Protein AF-A0A7S1ZX80-F1 (afdb_monomer)

Foldseek 3Di:
DPCPPDDDDDDPPDDDDDPCPDPPHPDDQDPVNVVVVVVVVVVVVVVVVVVVCVVCVVDDDDDDPPPDDDDPCPDPPHPDDQDPVNVVVVVVVVVVVVVVVVVVVD

Secondary structure (DSSP, 8-state):
---TTS-----TT-----STTSTTSPPPP-HHHHHHHHHHHHHHHHHHHHHHHHH-TTSPP---TT-----SSSSTTSPPPP-HHHHHHHHHHHHHHHHHHHHTT-

pLDDT: mean 86.67, std 9.87, range [50.81, 98.31]

Radius of gyration: 40.13 Å; Cα contacts (8 Å, |Δi|>4): 8; chains: 1; bounding box: 90×48×91 Å

Organism: Trieres chinensis (NCBI:txid1514140)

Sequence (106 aa):
FAQPEKSVEVDPASFARNYFGRPSASAQEDEEDAEEREAILAEAKALKKLAVDFAHPERSVGVDATAFGRNYFSRPSAPAQEDEEDAEEREAILAEAKELKKLAVD

Solvent-accessible surface area (backbone atoms only — not comparable to full-atom values): 7031 Å² total; per-residue (Å²): 140,90,64,89,84,60,79,82,85,73,62,91,84,64,73,80,83,68,68,74,83,38,96,84,37,74,85,73,83,49,73,65,58,49,51,52,50,52,51,53,52,52,49,52,51,52,51,53,50,51,53,50,51,69,76,38,72,85,56,81,80,90,70,63,97,80,70,72,82,83,68,70,72,82,37,94,86,35,73,86,71,83,47,73,66,59,48,52,51,51,50,51,53,54,51,52,52,53,52,52,53,52,65,76,73,110

Mean predicted aligned error: 16.09 Å

Structure (mmCIF, N/CA/C/O backbone):
data_AF-A0A7S1ZX80-F1
#
_entry.id   AF-A0A7S1ZX80-F1
#
loop_
_atom_site.group_PDB
_atom_site.id
_atom_site.type_symbol
_atom_site.label_atom_id
_atom_site.label_alt_id
_atom_site.label_comp_id
_atom_site.label_asym_id
_atom_site.label_entity_id
_atom_site.label_seq_id
_atom_site.pdbx_PDB_ins_code
_atom_site.Cartn_x
_atom_site.Cartn_y
_atom_site.Cartn_z
_atom_site.occupancy
_atom_site.B_iso_or_equiv
_atom_site.auth_seq_id
_atom_site.auth_comp_id
_atom_site.auth_asym_id
_atom_site.auth_atom_id
_atom_site.pdbx_PDB_model_num
ATOM 1 N N . PHE A 1 1 ? 32.648 -32.552 -43.113 1.00 50.81 1 PHE A N 1
ATOM 2 C CA . PHE A 1 1 ? 33.476 -32.390 -41.902 1.00 50.81 1 PHE A CA 1
ATOM 3 C C . PHE A 1 1 ? 34.449 -33.554 -41.822 1.00 50.81 1 PHE A C 1
ATOM 5 O O . PHE A 1 1 ? 34.035 -34.625 -41.414 1.00 50.81 1 PHE A O 1
ATOM 12 N N . ALA A 1 2 ? 35.685 -33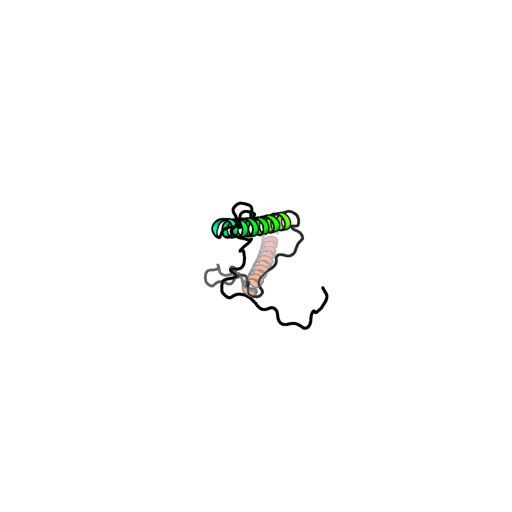.402 -42.310 1.00 60.94 2 ALA A N 1
ATOM 13 C CA . ALA A 1 2 ? 36.602 -34.541 -42.463 1.00 60.94 2 ALA A CA 1
ATOM 14 C C . ALA A 1 2 ? 37.813 -34.531 -41.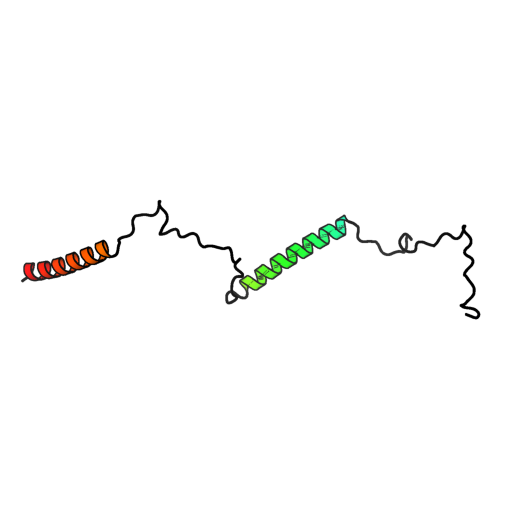510 1.00 60.94 2 ALA A C 1
ATOM 16 O O . ALA A 1 2 ? 38.497 -35.542 -41.441 1.00 60.94 2 ALA A O 1
ATOM 17 N N . GLN A 1 3 ? 38.087 -33.442 -40.774 1.00 67.19 3 GLN A N 1
ATOM 18 C CA . GLN A 1 3 ? 39.196 -33.349 -39.804 1.00 67.19 3 GLN A CA 1
ATOM 19 C C . GLN A 1 3 ? 38.861 -32.324 -38.697 1.00 67.19 3 GLN A C 1
ATOM 21 O O . GLN A 1 3 ? 39.280 -31.174 -38.799 1.00 67.19 3 GLN A O 1
ATOM 26 N N . PRO A 1 4 ? 38.073 -32.695 -37.670 1.00 75.25 4 PRO A N 1
ATOM 27 C CA . PRO A 1 4 ? 37.694 -31.779 -36.585 1.00 75.25 4 PRO A CA 1
ATOM 28 C C . PRO A 1 4 ? 38.866 -31.397 -35.662 1.00 75.25 4 PRO A C 1
ATOM 30 O O . PRO A 1 4 ? 38.753 -30.443 -34.905 1.00 75.25 4 PRO A O 1
ATOM 33 N N . GLU A 1 5 ? 39.984 -32.123 -35.733 1.00 81.94 5 GLU A N 1
ATOM 34 C CA . GLU A 1 5 ? 41.168 -31.932 -34.881 1.00 81.94 5 GLU A CA 1
ATOM 35 C C . GLU A 1 5 ? 42.135 -30.852 -35.393 1.00 81.94 5 GLU A C 1
ATOM 37 O O . GLU A 1 5 ? 43.052 -30.453 -34.679 1.00 81.94 5 GLU A O 1
ATOM 42 N N . LYS A 1 6 ? 41.959 -30.359 -36.628 1.00 77.88 6 LYS A N 1
ATOM 43 C CA . LYS A 1 6 ? 42.774 -29.251 -37.143 1.00 77.88 6 LYS A CA 1
ATOM 44 C C . LYS A 1 6 ? 42.318 -27.932 -36.528 1.00 77.88 6 LYS A C 1
ATOM 46 O O . LYS A 1 6 ? 41.140 -27.590 -36.595 1.00 77.88 6 LYS A O 1
ATOM 51 N N . SER A 1 7 ? 43.271 -27.170 -35.993 1.00 75.88 7 SER A N 1
ATOM 52 C CA . SER A 1 7 ? 43.047 -25.790 -35.567 1.00 75.88 7 SER A CA 1
ATOM 53 C C . SER A 1 7 ? 42.525 -24.958 -36.735 1.00 75.88 7 SER A C 1
ATOM 55 O O . SER A 1 7 ? 43.069 -25.017 -37.839 1.00 75.88 7 SER A O 1
ATOM 57 N N . VAL A 1 8 ? 41.478 -24.174 -36.489 1.00 74.88 8 VAL A N 1
ATOM 58 C CA . VAL A 1 8 ? 40.971 -23.218 -37.473 1.00 74.88 8 VAL A CA 1
ATOM 59 C C . VAL A 1 8 ? 41.974 -22.072 -37.571 1.00 74.88 8 VAL A C 1
ATOM 61 O O . VAL A 1 8 ? 42.133 -21.304 -36.625 1.00 74.88 8 VAL A O 1
ATOM 64 N N . GLU A 1 9 ? 42.665 -21.967 -38.703 1.00 74.50 9 GLU A N 1
ATOM 65 C CA . GLU A 1 9 ? 43.454 -20.782 -39.035 1.00 74.50 9 GLU A CA 1
ATOM 66 C C . GLU A 1 9 ? 42.483 -19.647 -39.378 1.00 74.50 9 GLU A C 1
ATOM 68 O O . GLU A 1 9 ? 41.760 -19.709 -40.373 1.00 74.50 9 GLU A O 1
ATOM 73 N N . VAL A 1 10 ? 42.415 -18.634 -38.514 1.00 73.50 10 VAL A N 1
ATOM 74 C CA . VAL A 1 10 ? 41.586 -17.444 -38.730 1.00 73.50 10 VAL A CA 1
ATOM 75 C C . VAL A 1 10 ? 42.491 -16.329 -39.240 1.00 73.50 10 VAL A C 1
ATOM 77 O O . VAL A 1 10 ? 43.422 -15.922 -38.548 1.00 73.50 10 VAL A O 1
ATOM 80 N N . ASP A 1 11 ? 42.223 -15.841 -40.451 1.00 77.50 11 ASP A N 1
ATOM 81 C CA . ASP A 1 11 ? 42.892 -14.658 -40.998 1.00 77.50 11 ASP A CA 1
ATOM 82 C C . ASP A 1 11 ? 42.578 -13.447 -40.095 1.00 77.50 11 ASP A C 1
ATOM 84 O O . ASP A 1 11 ? 41.396 -13.196 -39.844 1.00 77.50 11 ASP A O 1
ATOM 88 N N . PRO A 1 12 ? 43.572 -12.685 -39.599 1.00 70.50 12 PRO A N 1
ATOM 89 C CA . PRO A 1 12 ? 43.337 -11.493 -38.780 1.00 70.50 12 PRO A CA 1
ATOM 90 C C . PRO A 1 12 ? 42.525 -10.393 -39.489 1.00 70.50 12 PRO A C 1
ATOM 92 O O . PRO A 1 12 ? 41.989 -9.517 -38.814 1.00 70.50 12 PRO A O 1
ATOM 95 N N . ALA A 1 13 ? 42.391 -10.434 -40.820 1.00 77.19 13 ALA A N 1
ATOM 96 C CA . ALA A 1 13 ? 41.472 -9.585 -41.584 1.00 77.19 13 ALA A CA 1
ATOM 97 C C . ALA A 1 13 ? 40.026 -10.131 -41.642 1.00 77.19 13 ALA A C 1
ATOM 99 O O . ALA A 1 13 ? 39.143 -9.507 -42.238 1.00 77.19 13 ALA A O 1
ATOM 100 N N . SER A 1 14 ? 39.752 -11.282 -41.017 1.00 72.56 14 SER A N 1
ATOM 101 C CA . SER A 1 14 ? 38.410 -11.855 -40.890 1.00 72.56 14 SER A CA 1
ATOM 102 C C . SER A 1 14 ? 37.595 -11.072 -39.868 1.00 72.56 14 SER A C 1
ATOM 104 O O . SER A 1 14 ? 37.539 -11.407 -38.685 1.00 72.56 14 SER A O 1
ATOM 106 N N . PHE A 1 15 ? 36.907 -10.032 -40.326 1.00 74.12 15 PHE A N 1
ATOM 107 C CA . PHE A 1 15 ? 35.903 -9.358 -39.513 1.00 74.12 15 PHE A CA 1
ATOM 108 C C . PHE A 1 15 ? 34.646 -10.231 -39.425 1.00 74.12 15 PHE A C 1
ATOM 110 O O . PHE A 1 15 ? 34.044 -10.593 -40.441 1.00 74.12 15 PHE A O 1
ATOM 117 N N . ALA A 1 16 ? 34.232 -10.572 -38.205 1.00 72.25 16 ALA A N 1
ATOM 118 C CA . ALA A 1 16 ? 32.966 -11.253 -37.983 1.00 72.25 16 ALA A CA 1
ATOM 119 C C . ALA A 1 16 ? 31.812 -10.370 -38.483 1.00 72.25 16 ALA A C 1
ATOM 121 O O . ALA A 1 16 ? 31.731 -9.182 -38.167 1.00 72.25 16 ALA A O 1
ATOM 122 N N . ARG A 1 17 ? 30.891 -10.949 -39.260 1.00 74.94 17 ARG A N 1
ATOM 123 C CA . ARG A 1 17 ? 29.656 -10.253 -39.631 1.00 74.94 17 ARG A CA 1
ATOM 124 C C . ARG A 1 17 ? 28.785 -10.099 -38.389 1.00 74.94 17 ARG A C 1
ATOM 126 O O . ARG A 1 17 ? 28.308 -11.093 -37.848 1.00 74.94 17 ARG A O 1
ATOM 133 N N . ASN A 1 18 ? 28.559 -8.861 -37.956 1.00 75.75 18 ASN A N 1
ATOM 134 C CA . ASN A 1 18 ? 27.553 -8.570 -36.944 1.00 75.75 18 ASN A CA 1
ATOM 135 C C . ASN A 1 18 ? 26.164 -8.656 -37.598 1.00 75.75 18 ASN A C 1
ATOM 137 O O . ASN A 1 18 ? 25.798 -7.815 -38.419 1.00 75.75 18 ASN A O 1
ATOM 141 N N . TYR A 1 19 ? 25.417 -9.711 -37.275 1.00 76.06 19 TYR A N 1
ATOM 142 C CA . TYR A 1 19 ? 24.069 -9.935 -37.805 1.00 76.06 19 TYR A CA 1
ATOM 143 C C . TYR A 1 19 ? 22.992 -9.108 -37.087 1.00 76.06 19 TYR A C 1
ATOM 145 O O . TYR A 1 19 ? 21.906 -8.946 -37.635 1.00 76.06 19 TYR A O 1
ATOM 153 N N . PHE A 1 20 ? 23.293 -8.566 -35.903 1.00 76.00 20 PHE A N 1
ATOM 154 C CA . PHE A 1 20 ? 22.349 -7.813 -35.073 1.00 76.00 20 PHE A CA 1
ATOM 155 C C . PHE A 1 20 ? 22.193 -6.353 -35.523 1.00 76.00 20 PHE A C 1
ATOM 157 O O . PHE A 1 20 ? 21.112 -5.801 -35.402 1.00 76.00 20 PHE A O 1
ATOM 164 N N . GLY A 1 21 ? 23.230 -5.748 -36.111 1.00 72.50 21 GLY A N 1
ATOM 165 C CA . GLY A 1 21 ? 23.194 -4.367 -36.618 1.00 72.50 21 GLY A CA 1
ATOM 166 C C . GLY A 1 21 ? 22.828 -4.219 -38.103 1.00 72.50 21 GLY A C 1
ATOM 167 O O . GLY A 1 21 ? 23.040 -3.155 -38.683 1.00 72.50 21 GLY A O 1
ATOM 168 N N . ARG A 1 22 ? 22.362 -5.281 -38.777 1.00 82.25 22 ARG A N 1
ATOM 169 C CA . ARG A 1 22 ? 22.024 -5.223 -40.214 1.00 82.25 22 ARG A CA 1
ATOM 170 C C . ARG A 1 22 ? 20.669 -4.519 -40.414 1.00 82.25 22 ARG A C 1
ATOM 172 O O . ARG A 1 22 ? 19.767 -4.784 -39.636 1.00 82.25 22 ARG A O 1
ATOM 179 N N . PRO A 1 23 ? 20.433 -3.768 -41.511 1.00 78.12 23 PRO A N 1
ATOM 180 C CA . PRO A 1 23 ? 19.126 -3.142 -41.785 1.00 78.12 23 PRO A CA 1
ATOM 181 C C . PRO A 1 23 ? 17.920 -4.095 -41.865 1.00 78.12 23 PRO A C 1
ATOM 183 O O . PRO A 1 23 ? 16.782 -3.652 -41.848 1.00 78.12 23 PRO A O 1
ATOM 186 N N . SER A 1 24 ? 18.161 -5.400 -42.018 1.00 80.88 24 SER A N 1
ATOM 187 C CA . SER A 1 24 ? 17.120 -6.434 -42.005 1.00 80.88 24 SER A CA 1
ATOM 188 C C . SER A 1 24 ? 16.941 -7.103 -40.642 1.00 80.88 24 SER A C 1
ATOM 190 O O . SER A 1 24 ? 16.182 -8.065 -40.550 1.00 80.88 24 SER A O 1
ATOM 192 N N . ALA A 1 25 ? 17.741 -6.729 -39.644 1.00 82.31 25 ALA A N 1
ATOM 193 C CA . ALA A 1 25 ? 17.566 -7.215 -38.288 1.00 82.31 25 ALA A CA 1
ATOM 194 C C . ALA A 1 25 ? 16.259 -6.644 -37.732 1.00 82.31 25 ALA A C 1
ATOM 196 O O . ALA A 1 25 ? 15.813 -5.570 -38.142 1.00 82.31 25 ALA A O 1
ATOM 197 N N . SER A 1 26 ? 15.623 -7.382 -36.827 1.00 80.06 26 SER A N 1
ATOM 198 C CA . SER A 1 26 ? 14.496 -6.848 -36.068 1.00 80.06 26 SER A CA 1
ATOM 199 C C . SER A 1 26 ? 14.941 -5.601 -35.310 1.00 80.06 26 SER A C 1
ATOM 201 O O . SER A 1 26 ? 16.066 -5.570 -34.806 1.00 80.06 26 SER A O 1
ATOM 203 N N . ALA A 1 27 ? 14.053 -4.613 -35.201 1.00 79.69 27 ALA A N 1
ATOM 204 C CA . ALA A 1 27 ? 14.265 -3.497 -34.291 1.00 79.69 27 ALA A CA 1
ATOM 205 C C . ALA A 1 27 ? 14.567 -4.048 -32.889 1.00 79.69 27 ALA A C 1
ATOM 207 O O . ALA A 1 27 ? 13.911 -4.991 -32.434 1.00 79.69 27 ALA A O 1
ATOM 208 N N . GLN A 1 28 ? 15.615 -3.522 -32.264 1.00 81.38 28 GLN A N 1
ATOM 209 C CA . GLN A 1 28 ? 15.910 -3.807 -30.867 1.00 81.38 28 GLN A CA 1
ATOM 210 C C . GLN A 1 28 ? 15.066 -2.852 -30.026 1.00 81.38 28 GLN A C 1
ATOM 212 O O . GLN A 1 28 ? 14.948 -1.688 -30.397 1.00 81.38 28 GLN A O 1
ATOM 217 N N . GLU A 1 29 ? 14.477 -3.368 -28.947 1.00 83.50 29 GLU A N 1
ATOM 218 C CA . GLU A 1 29 ? 13.875 -2.545 -27.892 1.00 83.50 29 GLU A CA 1
ATOM 219 C C . GLU A 1 29 ? 14.972 -1.596 -27.401 1.00 83.50 29 GLU A C 1
ATOM 221 O O . GLU A 1 29 ? 16.074 -2.053 -27.062 1.00 83.50 29 GLU A O 1
ATOM 226 N N . ASP A 1 30 ? 14.720 -0.295 -27.484 1.00 88.06 30 ASP A N 1
ATOM 227 C CA . ASP A 1 30 ? 15.625 0.689 -26.914 1.00 88.06 30 ASP A CA 1
ATOM 228 C C . ASP A 1 30 ? 15.354 0.854 -25.411 1.00 88.06 30 ASP A C 1
ATOM 230 O O . ASP A 1 30 ? 14.510 0.177 -24.819 1.00 88.06 30 ASP A O 1
ATOM 234 N N . GLU A 1 31 ? 16.168 1.678 -24.757 1.00 91.38 31 GLU A N 1
ATOM 235 C CA . GLU A 1 31 ? 16.067 1.889 -23.312 1.00 91.38 31 GLU A CA 1
ATOM 236 C C . GLU A 1 31 ? 14.732 2.548 -22.929 1.00 91.38 31 GLU A C 1
ATOM 238 O O . GLU A 1 31 ? 14.157 2.191 -21.905 1.00 91.38 31 GLU A O 1
ATOM 243 N N . GLU A 1 32 ? 14.194 3.423 -23.784 1.00 93.38 32 GLU A N 1
ATOM 244 C CA . GLU A 1 32 ? 12.914 4.104 -23.565 1.00 93.38 32 GLU A CA 1
ATOM 245 C C . GLU A 1 32 ? 11.743 3.113 -23.658 1.00 93.38 32 GLU A C 1
ATOM 247 O O . GLU A 1 32 ? 10.940 3.026 -22.727 1.00 93.38 32 GLU A O 1
ATOM 252 N N . ASP A 1 33 ? 11.699 2.281 -24.705 1.00 93.62 33 ASP A N 1
ATOM 253 C CA . ASP A 1 33 ? 10.701 1.214 -24.856 1.00 93.62 33 ASP A CA 1
ATOM 254 C C . ASP A 1 33 ? 10.740 0.230 -23.669 1.00 93.62 33 ASP A C 1
ATOM 256 O O . ASP A 1 33 ? 9.698 -0.217 -23.169 1.00 93.62 33 ASP A O 1
ATOM 260 N N . ALA A 1 34 ? 11.943 -0.114 -23.193 1.00 94.06 34 ALA A N 1
ATOM 261 C CA . ALA A 1 34 ? 12.122 -1.007 -22.053 1.00 94.06 34 ALA A CA 1
ATOM 262 C C . ALA A 1 34 ? 11.593 -0.382 -20.749 1.00 94.06 34 ALA A C 1
ATOM 264 O O . ALA A 1 34 ? 10.862 -1.044 -20.003 1.00 94.06 34 ALA A O 1
ATOM 265 N N . GLU A 1 35 ? 11.913 0.887 -20.488 1.00 95.81 35 GLU A N 1
ATOM 266 C CA . GLU A 1 35 ? 11.427 1.635 -19.323 1.00 95.81 35 GLU A CA 1
ATOM 267 C C . GLU A 1 35 ? 9.900 1.797 -19.342 1.00 95.81 35 GLU A C 1
ATOM 269 O O . GLU A 1 35 ? 9.231 1.525 -18.336 1.00 95.81 35 GLU A O 1
ATOM 274 N N . GLU A 1 36 ? 9.317 2.168 -20.487 1.00 96.75 36 GLU A N 1
ATOM 275 C CA . GLU A 1 36 ? 7.864 2.281 -20.643 1.00 96.75 36 GLU A CA 1
ATOM 276 C C . GLU A 1 36 ? 7.170 0.944 -20.373 1.00 96.75 36 GLU A C 1
ATOM 278 O O . GLU A 1 36 ? 6.170 0.869 -19.647 1.00 96.75 36 GLU A O 1
ATOM 283 N N . ARG A 1 37 ? 7.720 -0.149 -20.904 1.00 96.06 37 ARG A N 1
ATOM 284 C CA . ARG A 1 37 ? 7.185 -1.489 -20.675 1.00 96.06 37 ARG A CA 1
ATOM 285 C C . ARG A 1 37 ? 7.258 -1.891 -19.206 1.00 96.06 37 ARG A C 1
ATOM 287 O O . ARG A 1 37 ? 6.307 -2.497 -18.697 1.00 96.06 37 ARG A O 1
ATOM 294 N N . GLU A 1 38 ? 8.351 -1.583 -18.514 1.00 97.19 38 GLU A N 1
ATOM 295 C CA . GLU A 1 38 ? 8.462 -1.828 -17.076 1.00 97.19 38 GLU A CA 1
ATOM 296 C C . GLU A 1 38 ? 7.410 -1.042 -16.287 1.00 97.19 38 GLU A C 1
ATOM 298 O O . GLU A 1 38 ? 6.732 -1.623 -15.428 1.00 97.19 38 GLU A O 1
ATOM 303 N N . ALA A 1 39 ? 7.205 0.234 -16.623 1.00 97.56 39 ALA A N 1
ATOM 304 C CA . ALA A 1 39 ? 6.196 1.084 -16.000 1.00 97.56 39 ALA A CA 1
ATOM 305 C C . ALA A 1 39 ? 4.773 0.532 -16.206 1.00 97.56 39 ALA A C 1
ATOM 307 O O . ALA A 1 39 ? 4.030 0.349 -15.235 1.00 97.56 39 ALA A O 1
ATOM 308 N N . ILE A 1 40 ? 4.418 0.163 -17.441 1.00 98.06 40 ILE A N 1
ATOM 309 C CA . ILE A 1 40 ? 3.112 -0.428 -17.778 1.00 98.06 40 ILE A CA 1
ATOM 310 C C . ILE A 1 40 ? 2.890 -1.736 -17.009 1.00 98.06 40 ILE A C 1
ATOM 312 O O . ILE A 1 40 ? 1.808 -1.987 -16.471 1.00 98.06 40 ILE A O 1
ATOM 316 N N . LEU A 1 41 ? 3.910 -2.595 -16.922 1.00 97.94 41 LEU A N 1
ATOM 317 C CA . LEU A 1 41 ? 3.804 -3.858 -16.191 1.00 97.94 41 LEU A CA 1
ATOM 318 C C . LEU A 1 41 ? 3.674 -3.647 -14.679 1.00 97.94 41 LEU A C 1
ATOM 320 O O . LEU A 1 41 ? 2.976 -4.425 -14.016 1.00 97.94 41 LEU A O 1
ATOM 324 N N . ALA A 1 42 ? 4.328 -2.628 -14.120 1.00 98.12 42 ALA A N 1
ATOM 325 C CA . ALA A 1 42 ? 4.172 -2.255 -12.719 1.00 98.12 42 ALA A CA 1
ATOM 326 C C . ALA A 1 42 ? 2.740 -1.776 -12.431 1.00 98.12 42 ALA A C 1
ATOM 328 O O . ALA A 1 42 ? 2.107 -2.260 -11.486 1.00 98.12 42 ALA A O 1
ATOM 329 N N . GLU A 1 43 ? 2.192 -0.914 -13.287 1.00 98.31 43 GLU A N 1
ATOM 330 C CA . GLU A 1 43 ? 0.817 -0.429 -13.173 1.00 98.31 43 GLU A CA 1
ATOM 331 C C . GLU A 1 43 ? -0.202 -1.570 -13.311 1.00 98.31 43 GLU A C 1
ATOM 333 O O . GLU A 1 43 ? -1.082 -1.734 -12.461 1.00 98.31 43 GLU A O 1
ATOM 338 N N . ALA A 1 44 ? -0.046 -2.438 -14.313 1.00 98.12 44 ALA A N 1
ATOM 339 C CA . ALA A 1 44 ? -0.948 -3.566 -14.530 1.00 98.12 44 ALA A CA 1
ATOM 340 C C . ALA A 1 44 ? -0.980 -4.526 -13.327 1.00 98.12 44 ALA A C 1
ATOM 342 O O . ALA A 1 44 ? -2.039 -5.051 -12.970 1.00 98.12 44 ALA A O 1
ATOM 343 N N . LYS A 1 45 ? 0.163 -4.741 -12.658 1.00 97.69 45 LYS A N 1
ATOM 344 C CA . LYS A 1 45 ? 0.226 -5.521 -11.409 1.00 97.69 45 LYS A CA 1
ATOM 345 C C . LYS A 1 45 ? -0.543 -4.839 -10.278 1.00 97.69 45 LYS A C 1
ATOM 347 O O . LYS A 1 45 ? -1.276 -5.526 -9.563 1.00 97.69 45 LYS A O 1
ATOM 352 N N . ALA A 1 46 ? -0.401 -3.523 -10.121 1.00 96.44 46 ALA A N 1
ATOM 353 C CA . ALA A 1 46 ? -1.115 -2.759 -9.100 1.00 96.44 46 ALA A CA 1
ATOM 354 C C . ALA A 1 46 ? -2.637 -2.799 -9.324 1.00 96.44 46 ALA A C 1
ATOM 356 O O . ALA A 1 46 ? -3.388 -3.124 -8.402 1.00 96.44 46 ALA A O 1
ATOM 357 N N . LEU A 1 47 ? -3.088 -2.574 -10.561 1.00 97.50 47 LEU A N 1
ATOM 358 C CA . LEU A 1 47 ? -4.504 -2.642 -10.933 1.00 97.50 47 LEU A CA 1
ATOM 359 C C . LEU A 1 47 ? -5.080 -4.046 -10.744 1.00 97.50 47 LEU A C 1
ATOM 361 O O . LEU A 1 47 ? -6.169 -4.203 -10.193 1.00 97.50 47 LEU A O 1
ATOM 365 N N . LYS A 1 48 ? -4.332 -5.083 -11.137 1.00 96.56 48 LYS A N 1
ATOM 366 C CA . LYS A 1 48 ? -4.740 -6.475 -10.922 1.00 96.56 48 LYS A CA 1
ATOM 367 C C . LYS A 1 48 ? -4.905 -6.792 -9.439 1.00 96.56 48 LYS A C 1
ATOM 369 O O . LYS A 1 48 ? -5.860 -7.473 -9.078 1.00 96.56 48 LYS A O 1
ATOM 374 N N . LYS A 1 49 ? -3.996 -6.310 -8.585 1.00 94.12 49 LYS A N 1
ATOM 375 C CA . LYS A 1 49 ? -4.111 -6.478 -7.133 1.00 94.12 49 LYS A CA 1
ATOM 376 C C . LYS A 1 49 ? -5.390 -5.823 -6.610 1.00 94.12 49 LYS A C 1
ATOM 378 O O . LYS A 1 49 ? -6.173 -6.497 -5.955 1.00 94.12 49 LYS A O 1
ATOM 383 N N . L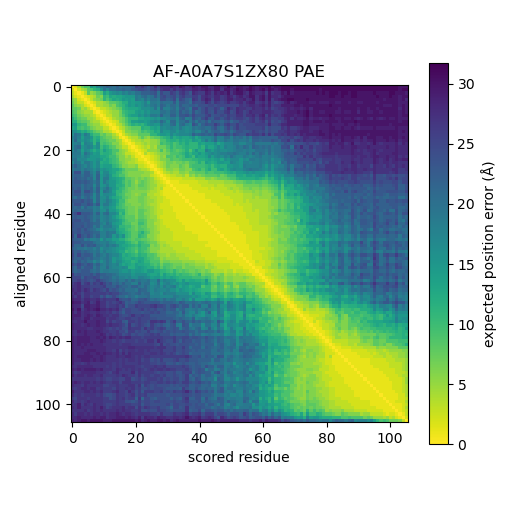EU A 1 50 ? -5.645 -4.567 -6.976 1.00 93.31 50 LEU A N 1
ATOM 384 C CA . LEU A 1 50 ? -6.842 -3.842 -6.542 1.00 93.31 50 LEU A CA 1
ATOM 385 C C . LEU A 1 50 ? -8.132 -4.532 -6.999 1.00 93.31 50 LEU A C 1
ATOM 387 O O . LEU A 1 50 ? -9.050 -4.704 -6.204 1.00 93.31 50 LEU A O 1
ATOM 391 N N . ALA A 1 51 ? -8.193 -4.976 -8.256 1.00 95.75 51 ALA A N 1
ATOM 392 C CA . ALA A 1 51 ? -9.344 -5.709 -8.777 1.00 95.75 51 ALA A CA 1
ATOM 393 C C . ALA A 1 51 ? -9.612 -7.001 -7.987 1.00 95.75 51 ALA A C 1
ATOM 395 O O . ALA A 1 51 ? -10.760 -7.315 -7.686 1.00 95.75 51 ALA A O 1
ATOM 396 N N . VAL A 1 52 ? -8.556 -7.733 -7.626 1.00 94.69 52 VAL A N 1
ATOM 397 C CA . VAL A 1 52 ? -8.656 -8.951 -6.817 1.00 94.69 52 VAL A CA 1
ATOM 398 C C . VAL A 1 52 ? -9.104 -8.645 -5.389 1.00 94.69 52 VAL A C 1
ATOM 400 O O . VAL A 1 52 ? -9.987 -9.335 -4.888 1.00 94.69 52 VAL A O 1
ATOM 403 N N . ASP A 1 53 ? -8.527 -7.627 -4.752 1.00 92.19 53 ASP A N 1
ATOM 404 C CA . ASP A 1 53 ? -8.877 -7.222 -3.386 1.00 92.19 53 ASP A CA 1
ATOM 405 C C . ASP A 1 53 ? -10.341 -6.751 -3.314 1.00 92.19 53 ASP A C 1
ATOM 407 O O . ASP A 1 53 ? -11.056 -7.073 -2.369 1.00 92.19 53 ASP A O 1
ATOM 411 N N . PHE A 1 54 ? -10.820 -6.048 -4.346 1.00 93.62 54 PHE A N 1
ATOM 412 C CA . PHE A 1 54 ? -12.210 -5.601 -4.432 1.00 93.62 54 PHE A CA 1
ATOM 413 C C . PHE A 1 54 ? -13.192 -6.744 -4.724 1.00 93.62 54 PHE A C 1
ATOM 415 O O . PHE A 1 54 ? -14.288 -6.773 -4.168 1.00 93.62 54 PHE A O 1
ATOM 422 N N . ALA A 1 55 ? -12.819 -7.689 -5.592 1.00 96.69 55 ALA A N 1
ATOM 423 C CA . ALA A 1 55 ? -13.665 -8.834 -5.932 1.00 96.69 55 ALA A CA 1
ATOM 424 C C . ALA A 1 55 ? -13.776 -9.863 -4.794 1.00 96.69 55 ALA A C 1
ATOM 426 O O . ALA A 1 55 ? -14.745 -10.619 -4.761 1.00 96.69 55 ALA A O 1
ATOM 427 N N . HIS A 1 56 ? -12.797 -9.889 -3.885 1.00 94.50 56 HIS A N 1
ATOM 428 C CA . HIS A 1 56 ? -12.691 -10.866 -2.802 1.00 94.50 56 HIS A CA 1
ATOM 429 C C . HIS A 1 56 ? -12.500 -10.188 -1.437 1.00 94.50 56 HIS A C 1
ATOM 431 O O . HIS A 1 56 ? -11.425 -10.313 -0.839 1.00 94.50 56 HIS A O 1
ATOM 437 N N . PRO A 1 57 ? -13.522 -9.488 -0.907 1.00 91.69 57 PRO A N 1
ATOM 438 C CA . PRO A 1 57 ? -13.443 -8.848 0.407 1.00 91.69 57 PRO A CA 1
ATOM 439 C C . PRO A 1 57 ? -13.227 -9.846 1.558 1.00 91.69 57 PRO A C 1
ATOM 441 O O . PRO A 1 57 ? -12.797 -9.456 2.639 1.00 91.69 57 PRO A O 1
ATOM 444 N N . GLU A 1 58 ? -13.509 -11.134 1.343 1.00 94.88 58 GLU A N 1
ATOM 445 C CA . GLU A 1 58 ? -13.261 -12.218 2.296 1.00 94.88 58 GLU A CA 1
ATOM 446 C C . GLU A 1 58 ? -11.776 -12.552 2.485 1.00 94.88 58 GLU A C 1
ATOM 448 O O . GLU A 1 58 ? -11.413 -13.258 3.430 1.00 94.88 58 GLU A O 1
ATOM 453 N N . ARG A 1 59 ? -10.898 -12.086 1.590 1.00 88.31 59 ARG A N 1
ATOM 454 C CA . ARG A 1 59 ? -9.462 -12.324 1.723 1.00 88.31 59 ARG A CA 1
ATOM 455 C C . ARG A 1 59 ? -8.889 -11.508 2.873 1.00 88.31 59 ARG A C 1
ATOM 457 O O . ARG A 1 59 ? -9.168 -10.326 3.038 1.00 88.31 59 ARG A O 1
ATOM 464 N N . SER A 1 60 ? -8.013 -12.146 3.643 1.00 84.56 60 SER A N 1
ATOM 465 C CA . SER A 1 60 ? -7.254 -11.470 4.690 1.00 84.56 60 SER A CA 1
ATOM 466 C C . SER A 1 60 ? -6.390 -10.364 4.091 1.00 84.56 60 SER A C 1
ATOM 468 O O . SER A 1 60 ? -5.649 -10.602 3.132 1.00 84.56 60 SER A O 1
ATOM 470 N N . VAL A 1 61 ? -6.420 -9.184 4.704 1.00 83.00 61 VAL A N 1
ATOM 471 C CA . VAL A 1 61 ? -5.497 -8.102 4.363 1.00 83.00 61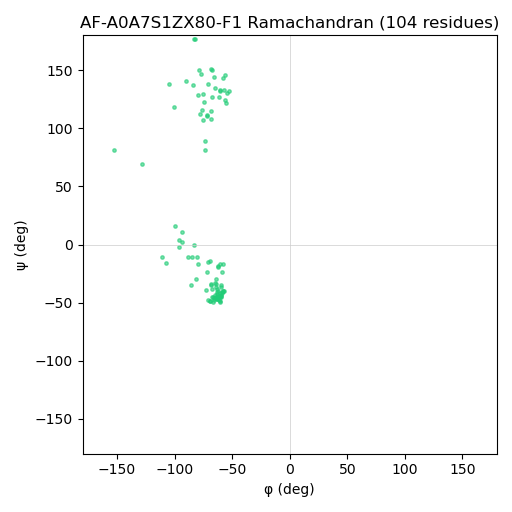 VAL A CA 1
ATOM 472 C C . VAL A 1 61 ? -4.090 -8.517 4.787 1.00 83.00 61 VAL A C 1
ATOM 474 O O . VAL A 1 61 ? -3.866 -8.902 5.934 1.00 83.00 61 VAL A O 1
ATOM 477 N N . GLY A 1 62 ? -3.134 -8.450 3.860 1.00 82.88 62 GLY A N 1
ATOM 478 C CA . GLY A 1 62 ? -1.721 -8.609 4.189 1.00 82.88 62 GLY A CA 1
ATOM 479 C C . GLY A 1 62 ? -1.263 -7.408 5.008 1.00 82.88 62 GLY A C 1
ATOM 480 O O . GLY A 1 62 ? -1.157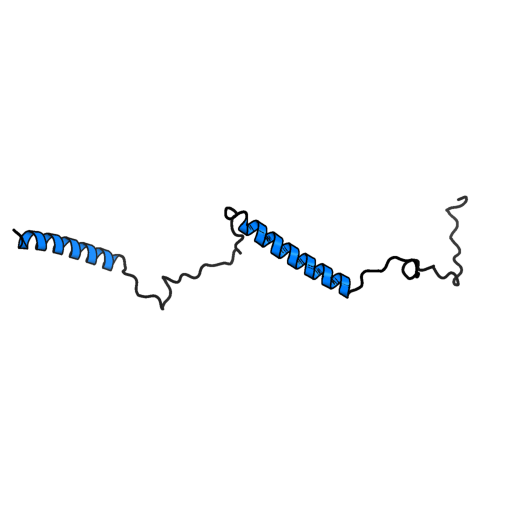 -6.308 4.468 1.00 82.88 62 GLY A O 1
ATOM 481 N N . VAL A 1 63 ? -1.031 -7.610 6.302 1.00 83.38 63 VAL A N 1
ATOM 482 C CA . VAL A 1 63 ? -0.549 -6.567 7.210 1.00 83.38 63 VAL A CA 1
ATOM 483 C C . VAL A 1 63 ? 0.929 -6.812 7.501 1.00 83.38 63 VAL A C 1
ATOM 485 O O . VAL A 1 63 ? 1.343 -7.954 7.697 1.00 83.38 63 VAL A O 1
ATOM 488 N N . ASP A 1 64 ? 1.728 -5.748 7.513 1.00 85.56 64 ASP A N 1
ATOM 489 C CA . ASP A 1 64 ? 3.118 -5.831 7.954 1.00 85.56 64 ASP A CA 1
ATOM 490 C C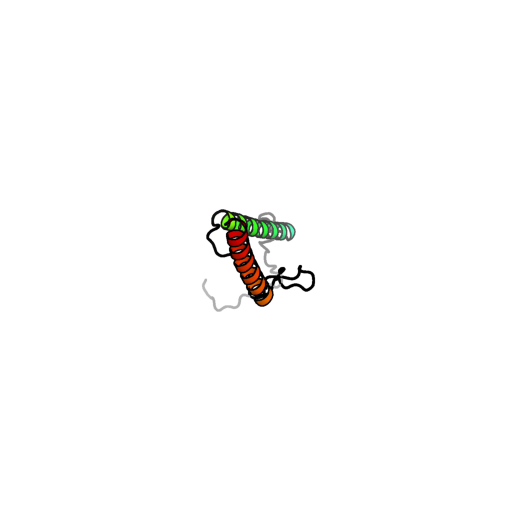 . ASP A 1 64 ? 3.183 -6.177 9.451 1.00 85.56 64 ASP A C 1
ATOM 492 O O . ASP A 1 64 ? 2.362 -5.706 10.240 1.00 85.56 64 ASP A O 1
ATOM 496 N N . ALA A 1 65 ? 4.171 -6.976 9.859 1.00 81.62 65 ALA A N 1
ATOM 497 C CA . ALA A 1 65 ? 4.330 -7.386 11.256 1.00 81.62 65 ALA A CA 1
ATOM 498 C C . ALA A 1 65 ? 4.586 -6.204 12.214 1.00 81.62 65 ALA A C 1
ATOM 500 O O . ALA A 1 65 ? 4.373 -6.328 13.418 1.00 81.62 65 ALA A O 1
ATOM 501 N N . THR A 1 66 ? 5.027 -5.060 11.688 1.00 85.38 66 THR A N 1
ATOM 502 C CA . THR A 1 66 ? 5.260 -3.817 12.436 1.00 85.38 66 THR A CA 1
ATOM 503 C C . THR A 1 66 ? 4.088 -2.836 12.368 1.00 85.38 66 THR A C 1
ATOM 505 O O . THR A 1 66 ? 4.169 -1.734 12.913 1.00 85.38 66 THR A O 1
ATOM 508 N N . ALA A 1 67 ? 2.972 -3.210 11.735 1.00 81.75 67 ALA A N 1
ATOM 509 C CA . ALA A 1 67 ? 1.766 -2.393 11.707 1.00 81.75 67 ALA A CA 1
ATOM 510 C C . ALA A 1 67 ? 1.057 -2.418 13.072 1.00 81.75 67 ALA A C 1
ATOM 512 O O . ALA A 1 67 ? 0.091 -3.147 13.297 1.00 81.75 67 ALA A O 1
ATOM 513 N N . PHE A 1 68 ? 1.537 -1.598 14.004 1.00 80.50 68 PHE A N 1
ATOM 514 C CA . PHE A 1 68 ? 0.885 -1.395 15.291 1.00 80.50 68 PHE A CA 1
ATOM 515 C C . PHE A 1 68 ? -0.285 -0.415 15.143 1.00 80.50 68 PHE A C 1
ATOM 517 O O . PHE A 1 68 ? -0.139 0.689 14.610 1.00 80.50 68 PHE A O 1
ATOM 524 N N . GLY A 1 69 ? -1.460 -0.802 15.641 1.00 77.75 69 GLY A N 1
ATOM 525 C CA . GLY A 1 69 ? -2.614 0.089 15.708 1.00 77.75 69 GLY A CA 1
ATOM 526 C C . GLY A 1 69 ? -2.352 1.253 16.665 1.00 77.75 69 GLY A C 1
ATOM 527 O O . GLY A 1 69 ? -1.873 1.060 17.782 1.00 77.75 69 GLY A O 1
ATOM 528 N N . ARG A 1 70 ? -2.690 2.480 16.254 1.00 80.19 70 ARG A N 1
ATOM 529 C CA . ARG A 1 70 ? -2.697 3.631 17.168 1.00 80.19 70 ARG A CA 1
ATOM 530 C C . ARG A 1 70 ? -3.946 3.534 18.041 1.00 80.19 70 ARG A C 1
ATOM 532 O O . ARG A 1 70 ? -5.057 3.624 17.526 1.00 80.19 70 ARG A O 1
ATOM 539 N N . ASN A 1 71 ? -3.776 3.362 19.351 1.00 81.44 71 ASN A N 1
ATOM 540 C CA . ASN A 1 71 ? -4.898 3.432 20.283 1.00 81.44 71 ASN A CA 1
ATOM 541 C C . ASN A 1 71 ? -5.263 4.908 20.528 1.00 81.44 71 ASN A C 1
ATOM 543 O O . ASN A 1 71 ? -4.484 5.669 21.100 1.00 81.44 71 ASN A O 1
ATOM 547 N N . TYR A 1 72 ? -6.440 5.320 20.056 1.00 84.19 72 TYR A N 1
ATOM 548 C CA . TYR A 1 72 ? -6.947 6.686 20.227 1.00 84.19 72 TYR A CA 1
ATOM 549 C C . TYR A 1 72 ? -7.743 6.889 21.524 1.00 84.19 72 TYR A C 1
ATOM 551 O O . TYR A 1 72 ? -8.039 8.035 21.864 1.00 84.19 72 TYR A O 1
ATOM 55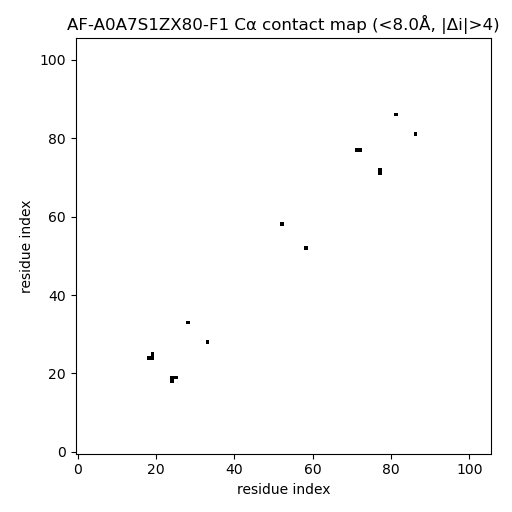9 N N . PHE A 1 73 ? -8.076 5.809 22.231 1.00 82.69 73 PHE A N 1
ATOM 560 C CA . PHE A 1 73 ? -8.849 5.828 23.473 1.00 82.69 73 PHE A CA 1
ATOM 561 C C . PHE A 1 73 ? -7.955 6.047 24.696 1.00 82.69 73 PHE A C 1
ATOM 563 O O . PHE A 1 73 ? -8.337 6.769 25.602 1.00 82.69 73 PHE A O 1
ATOM 570 N N . SER A 1 74 ? -6.731 5.515 24.682 1.00 82.69 74 SER A N 1
ATOM 571 C CA . SER A 1 74 ? -5.780 5.596 25.799 1.00 82.69 74 SER A CA 1
ATOM 572 C C . SER A 1 74 ? -4.708 6.685 25.630 1.00 82.69 74 SER A C 1
ATOM 574 O O . SER A 1 74 ? -3.655 6.632 26.265 1.00 82.69 74 SER A O 1
ATOM 576 N N . ARG A 1 75 ? -4.900 7.642 24.713 1.00 87.75 75 ARG A N 1
ATOM 577 C CA . ARG A 1 75 ? -3.925 8.724 24.472 1.00 87.75 75 ARG A CA 1
ATOM 578 C C . ARG A 1 75 ? -4.050 9.816 25.550 1.00 87.75 75 ARG A C 1
ATOM 580 O O . ARG A 1 75 ? -5.166 10.082 25.976 1.00 87.75 75 ARG A O 1
ATOM 587 N N . PRO A 1 76 ? -2.975 10.546 25.908 1.00 84.69 76 PRO A N 1
ATOM 588 C CA . PRO A 1 76 ? -3.041 11.604 26.930 1.00 84.69 76 PRO A CA 1
ATOM 589 C C . PRO A 1 76 ? -4.034 12.739 26.637 1.00 84.69 76 PRO A C 1
ATOM 591 O O . PRO A 1 76 ? -4.461 13.437 27.545 1.00 84.69 76 PRO A O 1
ATOM 594 N N . SER A 1 77 ? -4.375 12.952 25.363 1.00 88.00 77 SER A N 1
ATOM 595 C CA . SER A 1 77 ? -5.368 13.940 24.927 1.00 88.00 77 SER A CA 1
ATOM 596 C C . SER A 1 77 ? -6.782 13.374 24.768 1.00 88.00 77 SER A C 1
ATOM 598 O O . SER A 1 77 ? -7.672 14.086 24.302 1.00 88.00 77 SER A O 1
ATOM 600 N N . ALA A 1 78 ? -6.994 12.090 25.065 1.00 88.31 78 ALA A N 1
ATOM 601 C CA . ALA A 1 78 ? -8.328 11.517 25.093 1.00 88.31 78 ALA A CA 1
ATOM 602 C C . ALA A 1 78 ? -9.111 12.116 26.268 1.00 88.31 78 ALA A C 1
ATOM 604 O O . ALA A 1 78 ? -8.508 12.493 27.276 1.00 88.31 78 ALA A O 1
ATOM 605 N N . PRO A 1 79 ? -10.445 12.215 26.153 1.00 88.75 79 PRO A N 1
ATOM 606 C CA . PRO A 1 79 ? -11.268 12.479 27.323 1.00 88.75 79 PRO A CA 1
ATOM 607 C C . PRO A 1 79 ? -10.999 11.413 28.390 1.00 88.75 79 PRO A C 1
ATOM 609 O O . PRO A 1 79 ? -10.751 10.253 28.051 1.00 88.75 79 PRO A O 1
ATOM 612 N N . ALA A 1 80 ? -11.059 11.814 29.662 1.00 85.88 80 ALA A N 1
ATOM 613 C CA . ALA A 1 80 ? -11.029 10.867 30.769 1.00 85.88 80 ALA A CA 1
ATOM 614 C C . ALA A 1 80 ? -12.147 9.834 30.567 1.00 85.88 80 ALA A C 1
ATOM 616 O O . ALA A 1 80 ? -13.281 10.197 30.242 1.00 85.88 80 ALA A O 1
ATOM 617 N N . GLN A 1 81 ? -11.793 8.559 30.683 1.00 84.69 81 GLN A N 1
ATOM 618 C CA . GLN A 1 81 ? -12.760 7.472 30.687 1.00 84.69 81 GLN A CA 1
ATOM 619 C C . GLN A 1 81 ? -13.178 7.232 32.136 1.00 84.69 81 GLN A C 1
ATOM 621 O O . GLN A 1 81 ? -12.334 7.339 33.021 1.00 84.69 81 GLN A O 1
ATOM 626 N N . GLU A 1 82 ? -14.463 6.952 32.345 1.00 86.69 82 GLU A N 1
ATOM 627 C CA . GLU A 1 82 ? -14.983 6.443 33.619 1.00 86.69 82 GLU A CA 1
ATOM 628 C C . GLU A 1 82 ? -14.202 5.166 33.950 1.00 86.69 82 GLU A C 1
ATOM 630 O O . GLU A 1 82 ? -14.082 4.283 33.089 1.00 86.69 82 GLU A O 1
ATOM 635 N N . ASP A 1 83 ? -13.587 5.121 35.128 1.00 88.38 83 ASP A N 1
ATOM 636 C CA . ASP A 1 83 ? -12.919 3.913 35.592 1.00 88.38 83 ASP A CA 1
ATOM 637 C C . ASP A 1 83 ? -13.923 2.946 36.241 1.00 88.38 83 ASP A C 1
ATOM 639 O O . ASP A 1 83 ? -15.129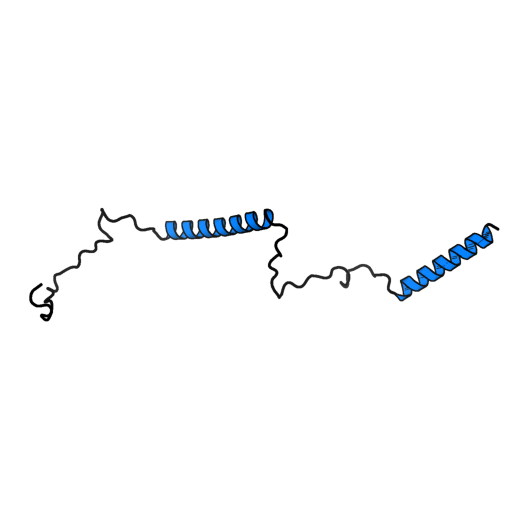 3.194 36.287 1.00 88.38 83 ASP A O 1
ATOM 643 N N . GLU A 1 84 ? -13.438 1.772 36.641 1.00 91.25 84 GLU A N 1
ATOM 644 C CA . GLU A 1 84 ? -14.291 0.727 37.216 1.00 91.25 84 GLU A CA 1
ATOM 645 C C . GLU A 1 84 ? -14.906 1.173 38.553 1.00 91.25 84 GLU A C 1
ATOM 647 O O . GLU A 1 84 ? -16.060 0.854 38.824 1.00 91.25 84 GLU A O 1
ATOM 652 N N . GLU A 1 85 ? -14.184 1.979 39.337 1.00 93.12 85 GLU A N 1
ATOM 653 C CA . GLU A 1 85 ? -14.655 2.507 40.621 1.00 93.12 85 GLU A CA 1
ATOM 654 C C . GLU A 1 85 ? -15.759 3.555 40.411 1.00 93.12 85 GLU A C 1
ATOM 656 O O . GLU A 1 85 ? -16.837 3.437 40.999 1.00 93.12 85 GLU A O 1
ATOM 661 N N . ASP A 1 86 ? -15.543 4.515 39.505 1.00 93.25 86 ASP A N 1
ATOM 662 C CA . ASP A 1 86 ? -16.539 5.520 39.119 1.00 93.25 86 ASP A CA 1
ATOM 663 C C . ASP A 1 86 ? -17.819 4.854 38.572 1.00 93.25 86 ASP A C 1
ATOM 665 O O . ASP A 1 86 ? -18.941 5.285 38.868 1.00 93.25 86 ASP A O 1
ATOM 669 N N . ALA A 1 87 ? -17.673 3.782 37.783 1.00 94.06 87 ALA A N 1
ATOM 670 C CA . ALA A 1 87 ? -18.798 3.036 37.226 1.00 94.06 87 ALA A CA 1
ATOM 671 C C . ALA A 1 87 ? -19.609 2.315 38.317 1.00 94.06 87 ALA A C 1
ATOM 673 O O . ALA A 1 87 ? -20.843 2.397 38.321 1.00 94.06 87 ALA A O 1
ATOM 674 N N . GLU A 1 88 ? -18.936 1.644 39.255 1.00 95.50 88 GLU A N 1
ATOM 675 C CA . GLU A 1 88 ? -19.571 0.971 40.393 1.00 95.50 88 GLU A CA 1
ATOM 676 C C . GLU A 1 88 ? -20.300 1.964 41.310 1.00 95.50 88 GLU A C 1
ATOM 678 O O . GLU A 1 88 ? -21.458 1.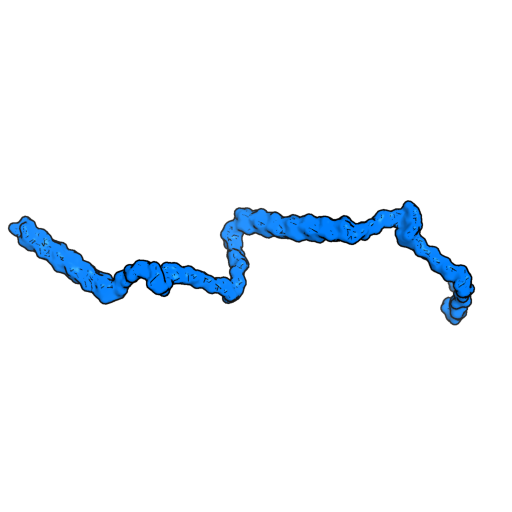736 41.683 1.00 95.50 88 GLU A O 1
ATOM 683 N N . GLU A 1 89 ? -19.669 3.098 41.631 1.00 96.19 89 GLU A N 1
ATOM 684 C CA . GLU A 1 89 ? -20.286 4.150 42.444 1.00 96.19 89 GLU A CA 1
ATOM 685 C C . GLU A 1 89 ? -21.544 4.692 41.755 1.00 96.19 89 GLU A C 1
ATOM 687 O O . GLU A 1 89 ? -22.616 4.810 42.364 1.00 96.19 89 GLU A O 1
ATOM 692 N N . ARG A 1 90 ? -21.456 4.957 40.449 1.00 95.69 90 ARG A N 1
ATOM 693 C CA . ARG A 1 90 ? -22.591 5.440 39.668 1.00 95.69 90 ARG A CA 1
ATOM 694 C C . ARG A 1 90 ? -23.737 4.434 39.638 1.00 95.69 90 ARG A C 1
ATOM 696 O O . ARG A 1 90 ? -24.893 4.856 39.728 1.00 95.69 90 ARG A O 1
ATOM 703 N N . GLU A 1 91 ? -23.460 3.137 39.524 1.00 96.94 91 GLU A N 1
ATOM 704 C CA . GLU A 1 91 ? -24.485 2.091 39.598 1.00 96.94 91 GLU A CA 1
ATOM 705 C C . GLU A 1 91 ? -25.169 2.047 40.968 1.00 96.94 91 GLU A C 1
ATOM 707 O O . GLU A 1 91 ? -26.405 1.991 41.027 1.00 96.94 91 GLU A O 1
ATOM 712 N N . ALA A 1 92 ? -24.397 2.136 42.054 1.00 96.81 92 ALA A N 1
ATOM 713 C CA . ALA A 1 92 ? -24.919 2.162 43.416 1.00 96.81 92 ALA A CA 1
ATOM 714 C C . ALA A 1 92 ? -25.839 3.372 43.650 1.00 96.81 92 ALA A C 1
ATOM 716 O O . ALA A 1 92 ? -26.979 3.205 44.096 1.00 96.81 92 ALA A O 1
ATOM 717 N N . ILE A 1 93 ? -25.405 4.572 43.247 1.00 97.44 93 ILE A N 1
ATOM 718 C CA . ILE A 1 93 ? -26.208 5.804 43.330 1.00 97.44 93 ILE A CA 1
ATOM 719 C C . ILE A 1 93 ? -27.513 5.655 42.535 1.00 97.44 93 ILE A C 1
ATOM 721 O O . ILE A 1 93 ? -28.587 6.067 42.981 1.00 97.44 93 ILE A O 1
ATOM 725 N N . LEU A 1 94 ? -27.457 5.047 41.346 1.00 96.88 94 LEU A N 1
ATOM 726 C CA . LEU A 1 94 ? -28.637 4.833 40.505 1.00 96.88 94 LEU A CA 1
ATOM 727 C C . LEU A 1 94 ? -29.609 3.814 41.112 1.00 96.88 94 LEU A C 1
ATOM 729 O O . LEU A 1 94 ? -30.824 3.944 40.925 1.00 96.88 94 LEU A O 1
ATOM 733 N N . ALA A 1 95 ? -29.101 2.795 41.806 1.00 97.31 95 ALA A N 1
ATOM 734 C CA . ALA A 1 95 ? -29.915 1.830 42.536 1.00 97.31 95 ALA A CA 1
ATOM 735 C C . ALA A 1 95 ? -30.629 2.500 43.718 1.00 97.31 95 ALA A C 1
ATOM 737 O O . ALA A 1 95 ? -31.856 2.422 43.805 1.00 97.31 95 ALA A O 1
ATOM 738 N N . GLU A 1 96 ? -29.896 3.246 44.544 1.00 97.19 96 GLU A N 1
ATOM 739 C CA . GLU A 1 96 ? -30.453 3.984 45.681 1.00 97.19 96 GLU A CA 1
ATOM 740 C C . GLU A 1 96 ? -31.504 5.010 45.228 1.00 97.19 96 GLU A C 1
ATOM 742 O O . GLU A 1 96 ? -32.620 5.053 45.750 1.00 97.19 96 GLU A O 1
ATOM 747 N N . ALA A 1 97 ? -31.215 5.782 44.174 1.00 96.69 97 ALA A N 1
ATOM 748 C CA . ALA A 1 97 ? -32.155 6.758 43.625 1.00 96.69 97 ALA A CA 1
ATOM 749 C C . ALA A 1 97 ? -33.467 6.110 43.145 1.00 96.69 97 ALA A C 1
ATOM 751 O O . ALA A 1 97 ? -34.543 6.704 43.271 1.00 96.69 97 ALA A O 1
ATOM 752 N N . LYS A 1 98 ? -33.410 4.884 42.601 1.00 96.12 98 LYS A N 1
ATOM 753 C CA . LYS A 1 98 ? -34.613 4.125 42.221 1.00 96.12 98 LYS A CA 1
ATOM 754 C C . LYS A 1 98 ? -35.425 3.702 43.441 1.00 96.12 98 LYS A C 1
ATOM 756 O O . LYS A 1 98 ? -36.652 3.710 43.356 1.00 96.12 98 LYS A O 1
ATOM 761 N N . GLU A 1 99 ? -34.781 3.320 44.538 1.00 95.69 99 GLU A N 1
ATOM 762 C CA . GLU A 1 99 ? -35.467 2.952 45.781 1.00 95.69 99 GLU A CA 1
ATOM 763 C C . GLU A 1 99 ? -36.123 4.164 46.441 1.00 95.69 99 GLU A C 1
ATOM 765 O O . GLU A 1 99 ? -37.325 4.132 46.713 1.00 95.69 99 GLU A O 1
ATOM 770 N N . LEU A 1 100 ? -35.388 5.270 46.579 1.00 94.75 100 LEU A N 1
ATOM 771 C CA . LEU A 1 100 ? -35.918 6.532 47.103 1.00 94.75 100 LEU A CA 1
ATOM 772 C C . LEU A 1 100 ? -37.107 7.035 46.283 1.00 94.75 100 LEU A C 1
ATOM 774 O O . LEU A 1 100 ? -38.104 7.493 46.838 1.00 94.75 100 LEU A O 1
ATOM 778 N N . LYS A 1 101 ? -37.042 6.902 44.953 1.00 94.88 101 LYS A N 1
ATOM 779 C CA . LYS A 1 101 ? -38.147 7.281 44.069 1.00 94.88 101 LYS A CA 1
ATOM 780 C C . LYS A 1 101 ? -39.403 6.438 44.295 1.00 94.88 101 LYS A C 1
ATOM 782 O O . LYS A 1 101 ? -40.494 6.979 44.167 1.00 94.88 101 LYS A O 1
ATOM 787 N N . LYS A 1 102 ? -39.274 5.141 44.594 1.00 94.19 102 LYS A N 1
ATOM 788 C CA . LYS A 1 102 ? -40.433 4.300 44.941 1.00 94.19 102 LYS A CA 1
ATOM 789 C C . LYS A 1 102 ? -41.052 4.770 46.255 1.00 94.19 102 LYS A C 1
ATOM 791 O O . LYS A 1 102 ? -42.247 5.015 46.298 1.00 94.19 102 LYS A O 1
ATOM 796 N N . LEU A 1 103 ? -40.216 4.993 47.269 1.00 90.38 103 LEU A N 1
ATOM 797 C CA . LEU A 1 103 ? -40.643 5.415 48.605 1.00 90.38 103 LEU A CA 1
ATOM 798 C C . LEU A 1 103 ? -41.308 6.802 48.610 1.00 90.38 103 LEU A C 1
ATOM 800 O O . LEU A 1 103 ? -42.178 7.060 49.425 1.00 90.38 103 LEU A O 1
ATOM 804 N N . ALA A 1 104 ? -40.924 7.691 47.691 1.00 86.44 104 ALA A N 1
ATOM 805 C CA . ALA A 1 104 ? -41.522 9.021 47.550 1.00 86.44 104 ALA A CA 1
ATOM 806 C C . ALA A 1 104 ? -42.862 9.046 46.786 1.00 86.44 104 ALA A C 1
ATOM 808 O O . ALA A 1 104 ? -43.491 10.102 46.711 1.00 86.44 104 ALA A O 1
ATOM 809 N N . VAL A 1 105 ? -43.253 7.937 46.148 1.00 88.19 105 VAL A N 1
ATOM 810 C CA . VAL A 1 105 ? -44.498 7.819 45.367 1.00 88.19 105 VAL A CA 1
ATOM 811 C C . VAL A 1 105 ? -45.547 6.948 46.081 1.00 88.19 105 VAL A C 1
ATOM 813 O O . VAL A 1 105 ? -46.721 7.039 45.721 1.00 88.19 105 VAL A O 1
ATOM 816 N N . ASP A 1 106 ? -45.143 6.162 47.087 1.00 54.94 106 ASP A N 1
ATOM 817 C CA . ASP A 1 106 ? -46.029 5.520 48.077 1.00 54.94 106 ASP A CA 1
ATOM 818 C C . ASP A 1 106 ? -46.533 6.525 49.134 1.00 54.94 106 ASP A C 1
ATOM 820 O O . ASP A 1 106 ? -47.712 6.403 49.547 1.00 54.94 106 ASP A O 1
#